Protein AF-A0A3D2QED2-F1 (afdb_monomer_lite)

Radius of gyration: 13.65 Å; chains: 1; bounding box: 32×24×32 Å

Structure (mmCIF, N/CA/C/O backbone):
data_AF-A0A3D2QED2-F1
#
_entry.id   AF-A0A3D2QED2-F1
#
loop_
_atom_site.group_PDB
_atom_site.id
_atom_site.type_symbol
_atom_site.label_atom_id
_atom_site.label_alt_id
_atom_site.label_comp_id
_atom_site.label_asym_id
_atom_site.label_entity_id
_atom_site.label_seq_id
_atom_site.pdbx_PDB_ins_code
_atom_site.Cartn_x
_atom_site.Cartn_y
_atom_site.Cartn_z
_atom_site.occupancy
_atom_site.B_iso_or_equiv
_atom_site.auth_seq_id
_atom_site.auth_comp_id
_atom_site.auth_asym_id
_atom_site.auth_atom_id
_atom_site.pdbx_PDB_model_num
ATOM 1 N N . ARG A 1 1 ? 19.673 -6.758 -2.762 1.00 63.91 1 ARG A N 1
ATOM 2 C CA . ARG A 1 1 ? 19.297 -7.468 -4.010 1.00 63.91 1 ARG A CA 1
ATOM 3 C C . ARG A 1 1 ? 20.190 -6.962 -5.149 1.00 63.91 1 ARG A C 1
ATOM 5 O O . ARG A 1 1 ? 20.859 -5.957 -4.945 1.00 63.91 1 ARG A O 1
ATOM 12 N N . LYS A 1 2 ? 20.288 -7.677 -6.282 1.00 66.25 2 LYS A N 1
ATOM 13 C CA . LYS A 1 2 ? 21.080 -7.233 -7.456 1.00 66.25 2 LYS A CA 1
ATOM 14 C C . LYS A 1 2 ? 20.375 -6.131 -8.268 1.00 66.25 2 LYS A C 1
ATOM 16 O O . LYS A 1 2 ? 21.024 -5.465 -9.065 1.00 66.25 2 LYS A O 1
ATOM 21 N N . THR A 1 3 ? 19.071 -5.956 -8.063 1.00 70.88 3 THR A N 1
ATOM 22 C CA . THR A 1 3 ? 18.244 -4.870 -8.600 1.00 70.88 3 THR A CA 1
ATOM 23 C C . THR A 1 3 ? 18.516 -3.553 -7.864 1.00 70.88 3 THR A C 1
ATOM 25 O O . THR A 1 3 ? 18.947 -3.553 -6.707 1.00 70.88 3 THR A O 1
ATOM 28 N N . GLY A 1 4 ? 18.314 -2.422 -8.551 1.00 76.69 4 GLY A N 1
ATOM 29 C CA . GLY A 1 4 ? 18.415 -1.087 -7.953 1.00 76.69 4 GLY A CA 1
ATOM 30 C C . GLY A 1 4 ? 17.413 -0.885 -6.807 1.00 76.69 4 GLY A C 1
ATOM 31 O O . GLY A 1 4 ? 16.512 -1.686 -6.597 1.00 76.69 4 GLY A O 1
ATOM 32 N N . GLY A 1 5 ? 17.553 0.197 -6.035 1.00 90.31 5 GLY A N 1
ATOM 33 C CA . GLY A 1 5 ? 16.705 0.434 -4.853 1.00 90.31 5 GLY A CA 1
ATOM 34 C C . GLY A 1 5 ? 15.227 0.736 -5.145 1.00 90.31 5 GLY A C 1
ATOM 35 O O . GLY A 1 5 ? 14.429 0.763 -4.209 1.00 90.31 5 GLY A O 1
ATOM 36 N N . ILE A 1 6 ? 14.873 0.981 -6.409 1.00 94.25 6 ILE A N 1
ATOM 37 C CA . ILE A 1 6 ? 13.534 1.354 -6.872 1.00 94.25 6 ILE A CA 1
ATOM 38 C C . ILE A 1 6 ? 13.123 0.406 -8.000 1.00 94.25 6 ILE A C 1
ATOM 40 O O . ILE A 1 6 ? 13.900 0.193 -8.931 1.00 94.25 6 ILE A O 1
ATOM 44 N N . ALA A 1 7 ? 11.888 -0.088 -7.934 1.00 94.12 7 ALA A N 1
ATOM 45 C CA . ALA A 1 7 ? 11.227 -0.799 -9.020 1.00 94.12 7 ALA A CA 1
ATOM 46 C C . ALA A 1 7 ? 10.056 0.033 -9.561 1.00 94.12 7 ALA A C 1
ATOM 48 O O . ALA A 1 7 ? 9.395 0.759 -8.811 1.00 94.12 7 ALA A O 1
ATOM 49 N N . VAL A 1 8 ? 9.810 -0.083 -10.867 1.00 95.81 8 VAL A N 1
ATOM 50 C CA 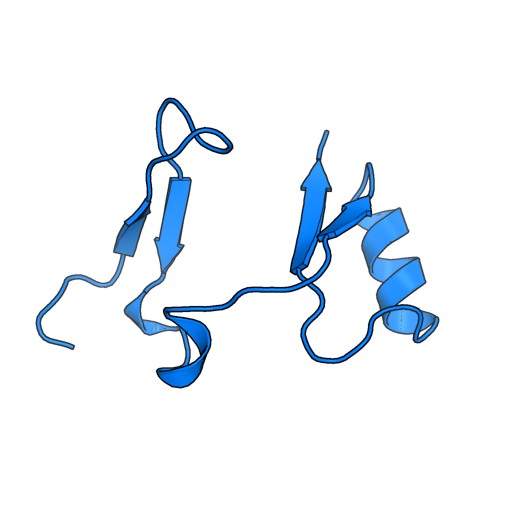. VAL A 1 8 ? 8.666 0.525 -11.556 1.00 95.81 8 VAL A CA 1
ATOM 51 C C . VAL A 1 8 ? 7.618 -0.557 -11.787 1.00 95.81 8 VAL A C 1
ATOM 53 O O . VAL A 1 8 ? 7.939 -1.606 -12.344 1.00 95.81 8 VAL A O 1
ATOM 56 N N . LEU A 1 9 ? 6.381 -0.303 -11.367 1.00 95.88 9 LEU A N 1
ATOM 57 C CA . LEU A 1 9 ? 5.248 -1.205 -11.565 1.00 95.88 9 LEU A CA 1
ATOM 58 C C . LEU A 1 9 ? 4.278 -0.606 -12.588 1.00 95.88 9 LEU A C 1
ATOM 60 O O . LEU A 1 9 ? 4.110 0.613 -12.671 1.00 95.88 9 LEU A O 1
ATOM 64 N N . THR A 1 10 ? 3.630 -1.468 -13.365 1.00 97.19 10 THR A N 1
ATOM 65 C CA . THR A 1 10 ? 2.633 -1.091 -14.374 1.00 97.19 10 THR A CA 1
ATOM 66 C C . THR A 1 10 ? 1.416 -2.005 -14.271 1.00 97.19 10 THR A C 1
ATOM 68 O O . THR A 1 10 ? 1.507 -3.138 -13.800 1.00 97.19 10 THR A O 1
ATOM 71 N N . GLY A 1 11 ? 0.253 -1.507 -14.685 1.00 97.12 11 GLY A N 1
ATOM 72 C CA . GLY A 1 11 ? -0.987 -2.278 -14.669 1.00 97.12 11 GLY A CA 1
ATOM 73 C C . GLY A 1 11 ? -2.213 -1.394 -14.851 1.00 97.12 11 GLY A C 1
ATOM 74 O O . GLY A 1 11 ? -2.105 -0.179 -14.986 1.00 97.12 11 GLY A O 1
ATOM 75 N N . ASN A 1 12 ? -3.398 -1.996 -14.815 1.00 97.88 12 ASN A N 1
ATOM 76 C CA . ASN A 1 12 ? -4.666 -1.275 -14.965 1.00 97.8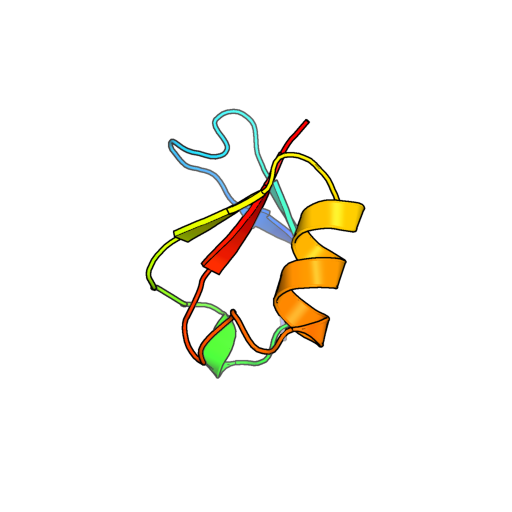8 12 ASN A CA 1
ATOM 77 C C . ASN A 1 12 ? -4.899 -0.198 -13.884 1.00 97.88 12 ASN A C 1
ATOM 79 O O . ASN A 1 12 ? -5.533 0.811 -14.173 1.00 97.88 12 ASN A O 1
ATOM 83 N N . ILE A 1 13 ? -4.380 -0.385 -12.663 1.00 96.50 13 ILE A N 1
ATOM 84 C CA . ILE A 1 13 ? -4.473 0.606 -11.572 1.00 96.50 13 ILE A CA 1
ATOM 85 C C . ILE A 1 13 ? -3.466 1.756 -11.760 1.00 96.50 13 ILE A C 1
ATOM 87 O O . ILE A 1 13 ? -3.751 2.892 -11.390 1.00 96.50 13 ILE A O 1
ATOM 91 N N . ALA A 1 14 ? -2.303 1.477 -12.352 1.00 97.50 14 ALA A N 1
ATOM 92 C CA . ALA A 1 14 ? -1.227 2.439 -12.588 1.00 97.50 14 ALA A CA 1
ATOM 93 C C . ALA A 1 14 ? -0.855 2.452 -14.085 1.00 97.50 14 ALA A C 1
ATOM 95 O O . ALA A 1 14 ? 0.180 1.896 -14.465 1.00 97.50 14 ALA A O 1
ATOM 96 N N . PRO A 1 15 ? -1.700 3.053 -14.949 1.00 95.88 15 PRO A N 1
ATOM 97 C CA . PRO A 1 15 ? -1.570 2.937 -16.405 1.00 95.88 15 PRO A CA 1
ATOM 98 C C . PRO A 1 15 ? -0.320 3.621 -16.972 1.00 95.88 15 PRO A C 1
ATOM 100 O O . PRO A 1 15 ? 0.147 3.242 -18.041 1.00 95.88 15 PRO A O 1
ATOM 103 N N . HIS A 1 16 ? 0.227 4.616 -16.271 1.00 96.25 16 HIS A N 1
ATOM 104 C CA . HIS A 1 16 ? 1.469 5.283 -16.668 1.00 96.25 16 HIS A CA 1
ATOM 105 C C . HIS A 1 16 ? 2.680 4.637 -15.995 1.00 96.25 16 HIS A C 1
ATOM 107 O O . HIS A 1 16 ? 3.580 4.166 -16.682 1.00 96.25 16 HIS A O 1
ATOM 113 N N . CYS A 1 17 ? 2.681 4.593 -14.664 1.00 96.44 17 CYS A N 1
ATOM 114 C CA . CYS A 1 17 ? 3.572 3.795 -13.829 1.00 96.44 17 CYS A CA 1
ATOM 115 C C . CYS A 1 17 ? 3.247 4.043 -12.350 1.00 96.44 17 CYS A C 1
ATOM 117 O O . CYS A 1 17 ? 2.585 5.021 -11.997 1.00 96.44 17 CYS A 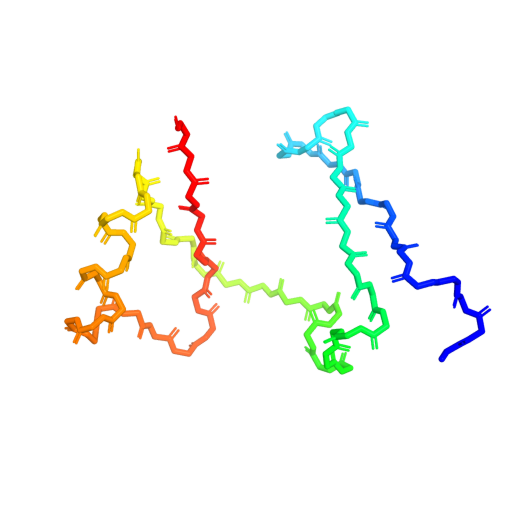O 1
ATOM 119 N N . SER A 1 18 ? 3.762 3.184 -11.478 1.00 97.50 18 SER A N 1
ATOM 120 C CA . SER A 1 18 ? 3.975 3.483 -10.063 1.00 97.50 18 SER A CA 1
ATOM 121 C C . SER A 1 18 ? 5.385 3.063 -9.649 1.00 97.50 18 SER A C 1
ATOM 123 O O . SER A 1 18 ? 6.096 2.388 -10.398 1.00 97.50 18 SER A O 1
ATOM 125 N N . VAL A 1 19 ? 5.819 3.506 -8.470 1.00 97.00 19 VAL A N 1
ATOM 126 C CA . VAL A 1 19 ? 7.161 3.234 -7.949 1.00 97.00 19 VAL A CA 1
ATOM 127 C C . VAL A 1 19 ? 7.080 2.592 -6.577 1.00 97.00 19 VAL A C 1
ATOM 129 O O . VAL A 1 19 ? 6.231 2.941 -5.759 1.00 97.00 19 VAL A O 1
ATOM 132 N N . VAL A 1 20 ? 8.006 1.680 -6.310 1.00 96.50 20 VAL A N 1
ATOM 133 C CA . VAL A 1 20 ? 8.199 1.096 -4.984 1.00 96.50 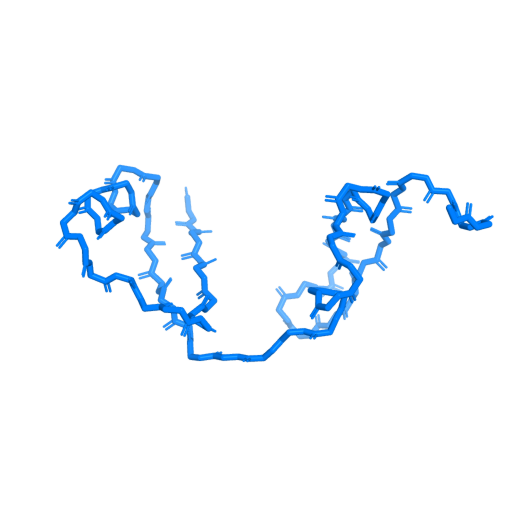20 VAL A CA 1
ATOM 134 C C . VAL A 1 20 ? 9.683 1.080 -4.654 1.00 96.50 20 VAL A C 1
ATOM 136 O O . VAL A 1 20 ? 10.524 0.778 -5.502 1.00 96.50 20 VAL A O 1
ATOM 139 N N . LYS A 1 21 ? 10.024 1.399 -3.403 1.00 95.44 21 LYS A N 1
ATOM 140 C CA . LYS A 1 21 ? 11.384 1.236 -2.881 1.00 95.44 21 LYS A CA 1
ATOM 141 C C . LYS A 1 21 ? 11.629 -0.244 -2.585 1.00 95.44 21 LYS A C 1
ATOM 143 O O . LYS A 1 21 ? 11.582 -0.666 -1.433 1.00 95.44 21 LYS A O 1
ATOM 148 N N . GLU A 1 22 ? 11.844 -1.028 -3.639 1.00 93.50 22 GLU A N 1
ATOM 149 C CA . GLU A 1 22 ? 11.950 -2.493 -3.611 1.00 93.50 22 GLU A CA 1
ATOM 150 C C . GLU A 1 22 ? 12.915 -2.992 -2.523 1.00 93.50 22 GLU A C 1
ATOM 152 O O . GLU A 1 22 ? 12.618 -3.951 -1.814 1.00 93.50 22 GLU A O 1
ATOM 157 N N . SER A 1 23 ? 14.043 -2.299 -2.330 1.00 92.69 23 SER A N 1
ATOM 158 C CA . SER A 1 23 ? 15.066 -2.667 -1.344 1.00 92.69 23 SER A CA 1
ATOM 159 C C . SER A 1 23 ? 14.607 -2.604 0.116 1.00 92.69 23 SER A C 1
ATOM 161 O O . SER A 1 23 ? 15.274 -3.177 0.973 1.00 92.69 23 SER A O 1
ATOM 163 N N . ALA A 1 24 ? 13.499 -1.915 0.402 1.00 94.19 24 ALA A N 1
ATOM 164 C CA . ALA A 1 24 ? 12.901 -1.804 1.732 1.00 94.19 24 ALA A CA 1
ATOM 165 C C . ALA A 1 24 ? 11.645 -2.680 1.903 1.00 94.19 24 ALA A C 1
ATOM 167 O O . ALA A 1 24 ? 11.019 -2.642 2.960 1.00 94.19 24 ALA A O 1
ATOM 168 N N . VAL A 1 25 ? 11.266 -3.454 0.880 1.00 94.19 25 VAL A N 1
ATOM 169 C CA . VAL A 1 25 ? 10.113 -4.362 0.924 1.00 94.19 25 VAL A CA 1
ATOM 170 C C . VAL A 1 25 ? 10.571 -5.743 1.388 1.00 94.19 25 VAL A C 1
ATOM 172 O O . VAL A 1 25 ? 11.506 -6.317 0.818 1.00 94.19 25 VAL A O 1
ATOM 175 N N . ALA A 1 26 ? 9.900 -6.276 2.414 1.00 94.75 26 ALA A N 1
ATOM 176 C CA . ALA A 1 26 ? 10.098 -7.643 2.892 1.00 94.75 26 ALA A CA 1
ATOM 177 C C . ALA A 1 26 ? 9.875 -8.659 1.756 1.00 94.75 26 ALA A C 1
ATOM 179 O O . ALA A 1 26 ? 9.058 -8.422 0.869 1.00 94.75 26 ALA A O 1
ATOM 180 N N . GLU A 1 27 ? 10.610 -9.772 1.752 1.00 93.50 27 GLU A N 1
ATOM 181 C CA . GLU A 1 27 ? 10.604 -10.720 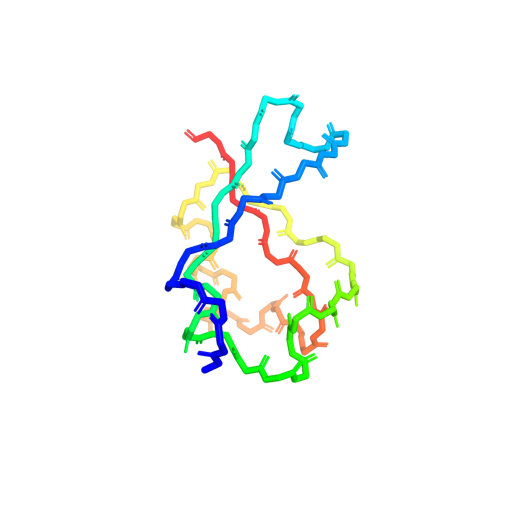0.625 1.00 93.50 27 GLU A CA 1
ATOM 182 C C . GLU A 1 27 ? 9.203 -11.297 0.379 1.00 93.50 27 GLU A C 1
ATOM 184 O O . GLU A 1 27 ? 8.736 -11.358 -0.756 1.00 93.50 27 GLU A O 1
ATOM 189 N N . GLU A 1 28 ? 8.489 -11.613 1.456 1.00 94.81 28 GLU A N 1
ATOM 190 C CA . GLU A 1 28 ? 7.114 -12.107 1.443 1.00 94.81 28 GLU A CA 1
ATOM 191 C C . GLU A 1 28 ? 6.078 -11.073 0.970 1.00 94.81 28 GLU A C 1
ATOM 193 O O . GLU A 1 28 ? 4.953 -11.447 0.659 1.00 94.81 28 GLU A O 1
ATOM 198 N N . MET A 1 29 ? 6.444 -9.788 0.904 1.00 95.62 29 MET A N 1
ATOM 199 C CA . MET A 1 29 ? 5.568 -8.695 0.464 1.00 95.62 29 MET A CA 1
ATOM 200 C C . MET A 1 29 ? 5.829 -8.262 -0.985 1.00 95.62 29 MET A C 1
ATOM 202 O O . MET A 1 29 ? 5.142 -7.369 -1.480 1.00 95.62 29 MET A O 1
ATOM 206 N N . LEU A 1 30 ? 6.804 -8.865 -1.680 1.00 94.31 30 LEU A N 1
ATOM 207 C CA . LEU A 1 30 ? 7.056 -8.573 -3.100 1.00 94.31 30 LEU A CA 1
ATOM 208 C C . LEU A 1 30 ? 5.893 -8.992 -3.998 1.00 94.31 30 LEU A C 1
ATOM 210 O O . LEU A 1 30 ? 5.657 -8.375 -5.035 1.00 94.31 30 LEU A O 1
ATOM 214 N N . VAL A 1 31 ? 5.169 -10.028 -3.584 1.00 96.50 31 VAL A N 1
ATOM 215 C CA . VAL A 1 31 ? 3.922 -10.468 -4.198 1.00 96.50 31 VAL A CA 1
ATOM 216 C C . VAL A 1 31 ? 2.895 -10.559 -3.084 1.00 96.50 31 VAL A C 1
ATOM 218 O O . VAL A 1 31 ? 2.980 -11.429 -2.224 1.00 96.50 31 VAL A O 1
ATOM 221 N N . HIS A 1 32 ? 1.938 -9.637 -3.093 1.00 97.50 32 HIS A N 1
ATOM 222 C CA . HIS A 1 32 ? 0.885 -9.561 -2.090 1.00 97.50 32 HIS A CA 1
ATOM 223 C C . HIS A 1 32 ? -0.465 -9.356 -2.770 1.00 97.50 32 HIS A C 1
ATOM 225 O O . HIS A 1 32 ? -0.597 -8.507 -3.652 1.00 97.50 32 HIS A O 1
ATOM 231 N N . GLU A 1 33 ? -1.469 -10.106 -2.329 1.00 98.06 33 GLU A N 1
ATOM 232 C CA . GLU A 1 33 ? -2.850 -9.990 -2.789 1.00 98.06 33 GLU A CA 1
ATOM 233 C C . GLU A 1 33 ? -3.787 -9.998 -1.580 1.00 98.06 33 GLU A C 1
ATOM 235 O O . GLU A 1 33 ? -3.592 -10.748 -0.621 1.00 98.06 33 GLU A O 1
ATOM 240 N N . GLY A 1 34 ? -4.813 -9.153 -1.619 1.00 97.75 34 GLY A N 1
ATOM 241 C CA . GLY A 1 34 ? -5.807 -9.088 -0.562 1.00 97.75 34 GLY A CA 1
ATOM 242 C C . GLY A 1 34 ? -6.927 -8.095 -0.856 1.00 97.75 34 GLY A C 1
ATOM 243 O O . GLY A 1 34 ? -6.876 -7.362 -1.848 1.00 97.75 34 GLY A O 1
ATOM 244 N N . PRO A 1 35 ? -7.965 -8.065 -0.005 1.00 98.19 35 PRO A N 1
ATOM 245 C CA . PRO A 1 35 ? -9.104 -7.180 -0.197 1.00 98.19 35 PRO A CA 1
ATOM 246 C C . PRO A 1 35 ? -8.687 -5.711 -0.045 1.00 98.19 35 PRO A C 1
ATOM 248 O O . PRO A 1 35 ? -7.973 -5.337 0.888 1.00 98.19 35 PRO A O 1
ATOM 251 N N . ALA A 1 36 ? -9.166 -4.859 -0.952 1.00 98.25 36 ALA A N 1
ATOM 252 C CA . ALA A 1 36 ? -8.884 -3.430 -0.909 1.00 98.25 36 ALA A CA 1
ATOM 253 C C . ALA A 1 36 ? -9.673 -2.732 0.212 1.00 98.25 36 ALA A C 1
ATOM 255 O O . ALA A 1 36 ? -10.896 -2.862 0.314 1.00 98.25 36 ALA A O 1
ATOM 256 N N . ARG A 1 37 ? -8.979 -1.931 1.023 1.00 98.19 37 ARG A N 1
ATOM 257 C CA . ARG A 1 37 ? -9.565 -0.995 1.993 1.00 98.19 37 ARG A CA 1
ATOM 258 C C . ARG A 1 37 ? -9.283 0.414 1.495 1.00 98.19 37 ARG A C 1
ATOM 260 O O . ARG A 1 37 ? -8.156 0.890 1.592 1.00 98.19 37 ARG A O 1
ATOM 267 N N . VAL A 1 38 ? -10.298 1.027 0.892 1.00 98.31 38 VAL A N 1
ATOM 268 C CA . VAL A 1 38 ? -10.167 2.294 0.167 1.00 98.31 38 VAL A CA 1
ATOM 269 C C . VAL A 1 38 ? -10.570 3.461 1.060 1.00 98.31 38 VAL A C 1
ATOM 271 O O . VAL A 1 38 ? -11.643 3.439 1.661 1.00 98.31 38 VAL A O 1
ATOM 274 N N . PHE A 1 39 ? -9.728 4.486 1.095 1.00 98.56 39 PHE A N 1
ATOM 275 C CA . PHE A 1 39 ? -9.921 5.733 1.829 1.00 98.56 39 PHE A CA 1
ATOM 276 C C . PHE A 1 39 ? -9.729 6.914 0.884 1.00 98.56 39 PHE A C 1
ATOM 278 O O . PHE A 1 39 ? -8.941 6.827 -0.064 1.00 98.56 39 PHE A O 1
ATOM 285 N N . ASN A 1 40 ? -10.440 8.012 1.137 1.00 98.38 40 ASN A N 1
ATOM 286 C CA . ASN A 1 40 ? -10.356 9.211 0.299 1.00 98.38 40 ASN A CA 1
ATOM 287 C C . ASN A 1 40 ? -9.459 10.304 0.917 1.00 98.38 40 ASN A C 1
ATOM 289 O O . ASN A 1 40 ? -9.427 11.423 0.421 1.00 98.38 40 ASN A O 1
ATOM 293 N N . SER A 1 41 ? -8.791 10.012 2.039 1.00 98.44 41 SER A N 1
ATOM 294 C CA . SER A 1 41 ? -7.775 10.875 2.650 1.00 98.44 41 SER A CA 1
ATOM 295 C C . SER A 1 41 ? -6.879 10.080 3.602 1.00 98.44 41 SER A C 1
ATOM 297 O O . SER A 1 41 ? -7.253 9.006 4.089 1.00 98.44 41 SER A O 1
ATOM 299 N N . GLU A 1 42 ? -5.704 10.630 3.903 1.00 98.12 42 GLU A N 1
ATOM 300 C CA . GLU A 1 42 ? -4.796 10.084 4.915 1.00 98.12 42 GLU A CA 1
ATOM 301 C C . GLU A 1 42 ? -5.458 10.034 6.303 1.00 98.12 42 GLU A C 1
ATOM 303 O O . GLU A 1 42 ? -5.401 9.005 6.978 1.00 98.12 42 GLU A O 1
ATOM 308 N N . ASP A 1 43 ? -6.180 11.089 6.693 1.00 98.31 43 ASP A N 1
ATOM 309 C CA . ASP A 1 43 ? -6.881 11.172 7.980 1.00 98.31 43 ASP A CA 1
ATOM 310 C C . ASP A 1 43 ? -7.896 10.036 8.179 1.00 98.31 43 ASP A C 1
ATOM 312 O O . ASP A 1 43 ? -8.026 9.485 9.278 1.00 98.31 43 ASP A O 1
ATOM 316 N N . GLU A 1 44 ? -8.639 9.672 7.130 1.00 98.38 44 GLU A N 1
ATOM 317 C CA . GLU A 1 44 ? -9.571 8.540 7.168 1.00 98.38 44 GLU A CA 1
ATOM 318 C C . GLU A 1 44 ? -8.839 7.208 7.361 1.00 98.38 44 GLU A C 1
ATOM 320 O O . GLU A 1 44 ? -9.256 6.389 8.190 1.00 98.38 44 GLU A O 1
ATOM 325 N N . ALA A 1 45 ? -7.737 7.006 6.635 1.00 98.19 45 ALA A N 1
ATOM 326 C CA . ALA A 1 45 ? -6.926 5.799 6.738 1.00 98.19 45 ALA A CA 1
ATOM 327 C C . ALA A 1 45 ? -6.305 5.661 8.137 1.00 98.19 45 ALA A C 1
ATOM 329 O O . ALA A 1 45 ? -6.402 4.596 8.752 1.00 98.19 45 ALA A O 1
ATOM 330 N N . ILE A 1 46 ? -5.756 6.748 8.691 1.00 98.00 46 ILE A N 1
ATOM 331 C CA . ILE A 1 46 ? -5.201 6.786 10.052 1.00 98.00 46 ILE A CA 1
ATOM 332 C C . ILE A 1 46 ? -6.278 6.428 11.078 1.00 98.00 46 ILE A C 1
ATOM 334 O O . ILE A 1 46 ? -6.061 5.554 11.922 1.00 98.00 46 ILE A O 1
ATOM 338 N N . LYS A 1 47 ? -7.473 7.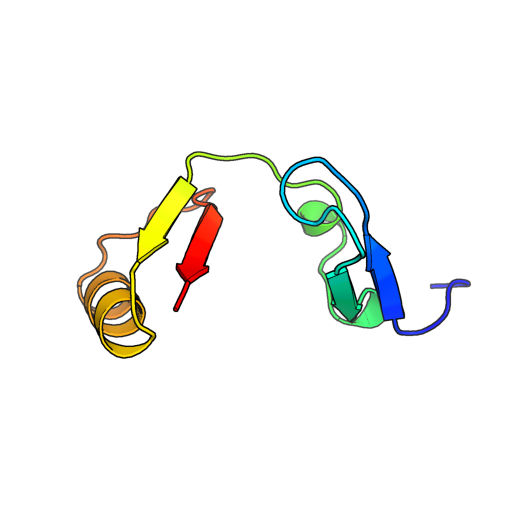028 10.988 1.00 98.38 47 LYS A N 1
ATOM 339 C CA . LYS A 1 47 ? -8.594 6.697 11.887 1.00 98.38 47 LYS A CA 1
ATOM 340 C C . LYS A 1 47 ? -8.966 5.214 11.812 1.00 98.38 47 LYS A C 1
ATOM 342 O O . LYS A 1 47 ? -9.274 4.612 12.842 1.00 98.38 47 LYS A O 1
ATOM 347 N N . ALA A 1 48 ? -8.927 4.607 10.626 1.00 98.00 48 ALA A N 1
ATOM 348 C CA . ALA A 1 48 ? -9.197 3.182 10.454 1.00 98.00 48 ALA A CA 1
ATOM 349 C C . ALA A 1 48 ? -8.090 2.287 11.039 1.00 98.00 48 ALA A C 1
ATOM 351 O O . ALA A 1 48 ? -8.414 1.295 11.699 1.00 98.00 48 ALA A O 1
ATOM 352 N N . ILE A 1 49 ? -6.816 2.652 10.858 1.00 96.62 49 ILE A N 1
ATOM 353 C CA . ILE A 1 49 ? -5.659 1.963 11.457 1.00 96.62 49 ILE A CA 1
ATOM 354 C C . ILE A 1 49 ? -5.756 2.011 12.986 1.00 96.62 49 ILE A C 1
ATOM 356 O O . ILE A 1 49 ? -5.795 0.967 13.640 1.00 96.62 49 ILE A O 1
ATOM 360 N N . CYS A 1 50 ? -5.859 3.212 13.563 1.00 97.56 50 CYS A N 1
ATOM 361 C CA . CYS A 1 50 ? -5.933 3.409 15.013 1.00 97.56 50 CYS A CA 1
ATOM 362 C C . CYS A 1 50 ? -7.181 2.755 15.619 1.00 97.56 50 CYS A C 1
ATOM 364 O O . CYS A 1 50 ? -7.130 2.209 16.721 1.00 97.56 50 CYS A O 1
ATOM 366 N N . GLY A 1 51 ? -8.291 2.755 14.877 1.00 97.88 51 GLY A N 1
ATOM 367 C CA . GLY A 1 51 ? -9.533 2.082 15.245 1.00 97.88 51 GLY A CA 1
ATOM 368 C C . GLY A 1 51 ? -9.533 0.563 15.044 1.00 97.88 51 GLY A C 1
ATOM 369 O O . GLY A 1 51 ? -10.588 -0.045 15.218 1.00 97.88 51 GLY A O 1
ATOM 370 N N . LYS A 1 52 ? -8.404 -0.054 14.660 1.00 97.00 52 LYS A N 1
ATOM 371 C CA . LYS A 1 52 ? -8.262 -1.503 14.406 1.00 97.00 52 LYS A CA 1
ATOM 372 C C . LYS A 1 52 ? -9.260 -2.051 13.375 1.00 97.00 52 LYS A C 1
ATOM 374 O O . LYS A 1 52 ? -9.727 -3.181 13.485 1.00 97.00 52 LYS A O 1
ATOM 379 N N . LYS A 1 53 ? -9.591 -1.249 12.359 1.00 96.75 53 LYS A N 1
ATOM 380 C CA . LYS A 1 53 ? -10.507 -1.623 11.265 1.00 96.75 53 LYS A CA 1
ATOM 381 C C . LYS A 1 53 ? -9.797 -2.262 10.065 1.00 96.75 53 LYS A C 1
ATOM 383 O O . LYS A 1 53 ? -10.452 -2.536 9.059 1.00 96.75 53 LYS A O 1
ATOM 388 N N . ILE A 1 54 ? -8.483 -2.465 10.154 1.00 97.25 54 ILE A N 1
ATOM 389 C CA . ILE A 1 54 ? -7.642 -3.059 9.110 1.00 97.25 54 ILE A CA 1
ATOM 390 C C . ILE A 1 54 ? -7.137 -4.408 9.604 1.00 97.25 54 ILE A C 1
ATOM 392 O O . ILE A 1 54 ? -6.652 -4.520 10.732 1.00 97.25 54 ILE A O 1
ATOM 396 N N . SER A 1 55 ? -7.281 -5.423 8.761 1.00 96.88 55 SER A N 1
ATOM 397 C CA . SER A 1 55 ? -6.876 -6.795 9.051 1.00 96.88 55 SER A CA 1
ATOM 398 C C . SER A 1 55 ? -5.563 -7.132 8.354 1.00 96.88 55 SER A C 1
ATOM 400 O O . SER A 1 55 ? -5.206 -6.544 7.334 1.00 96.88 55 SER A O 1
ATOM 402 N N . LYS A 1 56 ? -4.831 -8.115 8.890 1.00 96.44 56 LYS A N 1
ATOM 403 C CA . LYS A 1 56 ? -3.656 -8.662 8.204 1.00 96.44 56 LYS A CA 1
ATOM 404 C C . LYS A 1 56 ? -4.075 -9.167 6.820 1.00 96.44 56 LYS A C 1
ATOM 406 O O . LYS A 1 56 ? -4.993 -9.974 6.720 1.00 96.44 56 LYS A O 1
ATOM 411 N N . GLY A 1 57 ? -3.366 -8.719 5.790 1.00 96.50 57 GLY A N 1
ATOM 412 C CA . GLY A 1 57 ? -3.625 -9.085 4.399 1.00 96.50 57 GLY A CA 1
ATOM 413 C C . GLY A 1 57 ? -4.392 -8.030 3.603 1.00 96.50 57 GLY A C 1
ATOM 414 O O . GLY A 1 57 ? -4.327 -8.052 2.378 1.00 96.50 57 GLY A O 1
ATOM 415 N N . ASP A 1 58 ? -5.051 -7.077 4.264 1.00 98.31 58 ASP A N 1
ATOM 416 C CA . ASP A 1 58 ? -5.732 -5.975 3.582 1.00 98.31 58 ASP A CA 1
ATOM 417 C C . ASP A 1 58 ? -4.749 -5.136 2.744 1.00 98.31 58 ASP A C 1
ATOM 419 O O . ASP A 1 58 ? -3.630 -4.840 3.176 1.00 98.31 58 ASP A O 1
ATOM 423 N N . VAL A 1 59 ? -5.196 -4.694 1.566 1.00 98.25 59 VAL A N 1
ATOM 424 C CA . VAL A 1 59 ? -4.479 -3.712 0.740 1.00 98.25 59 VAL A CA 1
ATOM 425 C C . VAL A 1 59 ? -5.071 -2.335 1.009 1.00 98.25 59 VAL A C 1
ATOM 427 O O . VAL A 1 59 ? -6.186 -2.028 0.586 1.00 98.25 59 VAL A O 1
ATOM 430 N N . VAL A 1 60 ? -4.334 -1.497 1.734 1.00 97.94 60 VAL A N 1
ATOM 431 C CA . VAL A 1 60 ? -4.757 -0.123 2.031 1.00 97.94 60 VAL A CA 1
ATOM 432 C C . VAL A 1 60 ? -4.534 0.752 0.805 1.00 97.94 60 VAL A C 1
ATOM 434 O O . VAL A 1 60 ? -3.408 0.893 0.333 1.00 97.94 60 VAL A O 1
ATOM 437 N N . VAL A 1 61 ? -5.608 1.353 0.301 1.00 98.25 61 VAL A N 1
ATOM 438 C CA . VAL A 1 61 ? -5.582 2.266 -0.845 1.00 98.25 61 VAL A CA 1
ATOM 439 C C . VAL A 1 61 ? -6.054 3.630 -0.371 1.00 98.25 61 VAL A C 1
ATOM 441 O O . VAL A 1 61 ? -7.182 3.767 0.092 1.00 98.25 61 VAL A O 1
ATOM 444 N N . ILE A 1 62 ? -5.203 4.642 -0.501 1.00 98.12 62 ILE A N 1
ATOM 445 C CA . ILE A 1 62 ? -5.545 6.037 -0.210 1.00 98.12 62 ILE A CA 1
ATOM 446 C C . ILE A 1 62 ? -5.540 6.783 -1.539 1.00 98.12 62 ILE A C 1
ATOM 448 O O . ILE A 1 62 ? -4.601 6.632 -2.323 1.00 98.12 62 ILE A O 1
ATOM 452 N N . ARG A 1 63 ? -6.598 7.540 -1.820 1.00 97.31 63 ARG A N 1
ATOM 453 C CA . ARG A 1 63 ? -6.746 8.302 -3.066 1.00 97.31 63 ARG A CA 1
ATOM 454 C C . ARG A 1 63 ? -7.329 9.690 -2.806 1.00 97.31 63 ARG A C 1
ATOM 456 O O . ARG A 1 63 ? -8.076 9.839 -1.844 1.00 97.31 63 ARG A O 1
ATOM 463 N N . TYR A 1 64 ? -7.076 10.595 -3.759 1.00 94.94 64 TYR A N 1
ATOM 464 C CA . TYR A 1 64 ? -7.388 12.037 -3.720 1.00 94.94 64 TYR A CA 1
ATOM 465 C C . TYR A 1 64 ? -6.539 12.824 -2.717 1.00 94.94 64 TYR A C 1
ATOM 467 O O . TYR A 1 64 ? -6.539 14.066 -2.851 1.00 94.94 64 TYR A O 1
#

pLDDT: mean 94.97, std 6.91, range [63.91, 98.56]

Foldseek 3Di:
DPDDQKDWADDPVRPPIDIDRVVPDDPVRVDADAAEDEEAAPVRVVCCVVVVVDDPRYDYHYHD

Secondary structure (DSSP, 8-state):
--S-S-EEE-SSSSSS-EEE-GGGS-GGGSS----EEEESSHHHHHHHHHTT---TT-EEEE--

Sequence (64 aa):
RKTGGIAVLTGNIAPHCSVVKESAVAEEMLVHEGPARVFNSEDEAIKAICGKKISKGDVVVIRY